Protein AF-A0A2S6GE45-F1 (afdb_monomer)

InterPro domains:
  IPR057895 Mom [PF25680] (2-135)

Nearest PDB structures (foldseek):
  8bv8-assembly1_B  TM=7.310E-01  e=3.663E-05  Escherichia phage Mu
  1s7k-assembly1_A-2  TM=7.481E-01  e=3.745E+00  Salmonella enterica subsp. enterica serovar Typhimurium str. LT2
  2ge3-assembly1_B  TM=6.106E-01  e=3.119E+00  Agrobacterium tumefaciens
  8rfj-assembly1_F  TM=2.070E-01  e=7.329E+00  Ectopseudomonas oleovorans

Secondary structure (DSSP, 8-state):
-----SS-SS-HHHHHHHHHHHHHHH-TT--EEEEEEEGGGT---HHHHTTTPEEEEEPPSEEEEEEETTEEEEHHHHHHHTTTS-TTS-HHHHHHHHT-TT-EEEEEE--EEEEEEESSHHHHHHHGGG--PPPPPP------

Radius of gyration: 19.22 Å; Cα contacts (8 Å, |Δi|>4): 194; chains: 1; bounding box: 48×30×46 Å

Solvent-accessible surface area (backbone atoms only — not comparable to full-atom values): 8594 Å² total; per-residue (Å²): 141,85,92,83,81,88,81,69,100,60,61,67,39,58,55,51,54,52,48,52,53,51,49,43,69,79,32,78,85,59,45,70,48,77,48,74,21,47,46,91,75,68,31,57,36,62,58,42,56,77,59,72,34,43,30,56,50,62,50,68,50,64,40,66,26,30,35,49,88,89,38,81,41,50,52,68,55,44,42,60,75,24,65,87,48,57,93,91,51,51,39,64,58,44,33,29,77,75,76,28,75,79,45,42,82,43,78,40,81,49,43,24,39,34,34,37,42,54,71,40,73,68,50,41,59,70,46,53,86,51,53,44,83,77,68,68,80,72,81,76,73,79,78,128

pLDDT: mean 91.3, std 12.13, range [31.75, 98.25]

Sequence (144 aa):
MRVALTDHAAPVTQMIAATLRQLRAASPGLRLVVSFADTTQGHHGGIYQAGNWIYSGTTDPQTLSYIVHGREIHGRSLRHLAAARDPDETAEAFVRRTIDPQVRAIKTPTLKHRYLYPLDKAMRRQLRARARPYPPRLEVNARA

Foldseek 3Di:
DDDDDDDDPDQSLVVVVVVLVVVCVVCVPDFKDKDKFWVVVLGLPVSLVVNVWFWQFKDDQWAKWKQFPNDIDHVVVLCVVVVVPDPPDDSQRSCCVPPGVPMDIDIHGTIITMTMDTSDPVSVVVCPVSGDDRDDRDPPPPDD

Structure (mmCIF, N/CA/C/O backbone):
data_AF-A0A2S6GE45-F1
#
_entry.id   AF-A0A2S6GE45-F1
#
loop_
_atom_site.group_PDB
_atom_site.id
_atom_site.type_symbol
_atom_site.label_atom_id
_atom_site.label_alt_id
_atom_site.label_comp_id
_atom_site.label_asym_id
_atom_site.label_entity_id
_atom_site.label_seq_id
_atom_site.pdbx_PDB_ins_code
_atom_site.Cartn_x
_atom_site.Cartn_y
_atom_site.Cartn_z
_atom_site.occupancy
_atom_site.B_iso_or_equiv
_atom_site.auth_seq_id
_atom_site.auth_comp_id
_atom_site.auth_asym_id
_atom_site.auth_atom_id
_atom_site.pdbx_PDB_model_num
ATOM 1 N N . MET A 1 1 ? -0.092 -9.173 -0.567 1.00 63.25 1 MET A N 1
ATOM 2 C CA . MET A 1 1 ? -1.505 -9.580 -0.426 1.00 63.25 1 MET A CA 1
ATOM 3 C C . MET A 1 1 ? -2.368 -8.606 -1.220 1.00 63.25 1 MET A C 1
ATOM 5 O O . MET A 1 1 ? -2.132 -7.409 -1.112 1.00 63.25 1 MET A O 1
ATOM 9 N N . ARG A 1 2 ? -3.309 -9.103 -2.031 1.00 83.12 2 ARG A N 1
ATOM 10 C CA . ARG A 1 2 ? -4.302 -8.311 -2.781 1.00 83.12 2 ARG A CA 1
ATOM 11 C C . ARG A 1 2 ? -5.685 -8.635 -2.218 1.00 83.12 2 ARG A C 1
ATOM 13 O O . ARG A 1 2 ? -5.950 -9.799 -1.944 1.00 83.12 2 ARG A O 1
ATOM 20 N N . VAL A 1 3 ? -6.548 -7.631 -2.080 1.00 88.88 3 VAL A N 1
ATOM 21 C CA . VAL A 1 3 ? -7.966 -7.821 -1.740 1.00 88.88 3 VAL A CA 1
ATOM 22 C C . VAL A 1 3 ? -8.792 -7.413 -2.956 1.00 88.88 3 VAL A C 1
ATOM 24 O O . VAL A 1 3 ? -8.885 -6.230 -3.264 1.00 88.88 3 VAL A O 1
ATOM 27 N N . ALA A 1 4 ? -9.311 -8.395 -3.690 1.00 87.94 4 ALA A N 1
ATOM 28 C CA . ALA A 1 4 ? -10.115 -8.197 -4.898 1.00 87.94 4 ALA A CA 1
ATOM 29 C C . ALA A 1 4 ? -11.083 -9.378 -5.062 1.00 87.94 4 ALA A C 1
ATOM 31 O O . ALA A 1 4 ? -10.906 -10.225 -5.933 1.00 87.94 4 ALA A O 1
ATOM 32 N N . LEU A 1 5 ? -12.042 -9.471 -4.141 1.00 90.50 5 LEU A N 1
ATOM 33 C CA . LEU A 1 5 ? -13.075 -10.504 -4.147 1.00 90.50 5 LEU A CA 1
ATOM 34 C C . LEU A 1 5 ? -14.250 -10.005 -4.991 1.00 90.50 5 LEU A C 1
ATOM 36 O O . LEU A 1 5 ? -14.704 -8.884 -4.772 1.00 90.50 5 LEU A O 1
ATOM 40 N N . THR A 1 6 ? -14.697 -10.816 -5.950 1.00 88.62 6 THR A N 1
ATOM 41 C CA . THR A 1 6 ? -15.842 -10.488 -6.823 1.00 88.62 6 THR A CA 1
ATOM 42 C C . THR A 1 6 ? -17.099 -11.206 -6.352 1.00 88.62 6 THR A C 1
ATOM 44 O O . THR A 1 6 ? -18.135 -10.576 -6.188 1.00 88.62 6 THR A O 1
ATOM 47 N N . ASP A 1 7 ? -16.976 -12.504 -6.076 1.00 93.31 7 ASP A N 1
ATOM 48 C CA . ASP A 1 7 ? -18.024 -13.316 -5.469 1.00 93.31 7 ASP A CA 1
ATOM 49 C C . ASP A 1 7 ? -17.647 -13.614 -4.014 1.00 93.31 7 ASP A C 1
ATOM 51 O O . ASP A 1 7 ? -16.530 -14.060 -3.723 1.00 93.31 7 ASP A O 1
ATOM 55 N N . HIS A 1 8 ? -18.535 -13.264 -3.088 1.00 94.12 8 HIS A N 1
ATOM 56 C CA . HIS A 1 8 ? -18.291 -13.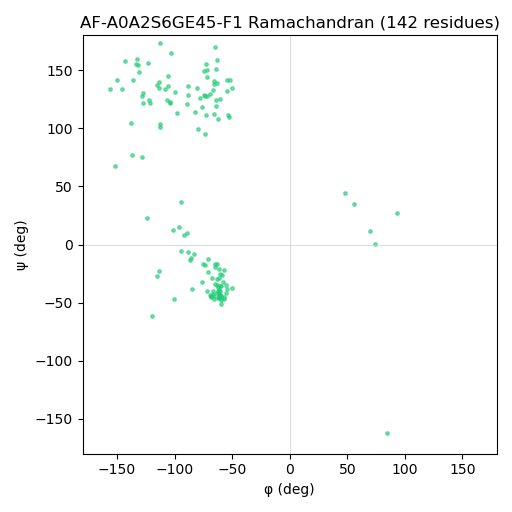385 -1.659 1.00 94.12 8 HIS A CA 1
ATOM 57 C C . HIS A 1 8 ? -19.601 -13.474 -0.864 1.00 94.12 8 HIS A C 1
ATOM 59 O O . HIS A 1 8 ? -20.502 -12.649 -1.005 1.00 94.12 8 HIS A O 1
ATOM 65 N N . ALA A 1 9 ? -19.664 -14.423 0.073 1.00 94.00 9 ALA A N 1
ATOM 66 C CA . ALA A 1 9 ? -20.846 -14.649 0.911 1.00 94.00 9 ALA A CA 1
ATOM 67 C C . ALA A 1 9 ? -21.104 -13.550 1.964 1.00 94.00 9 ALA A C 1
ATOM 69 O O . ALA A 1 9 ? -22.165 -13.513 2.580 1.00 94.00 9 ALA A O 1
ATOM 70 N N . ALA A 1 10 ? -20.135 -12.662 2.203 1.00 95.31 10 ALA A N 1
ATOM 71 C CA . ALA A 1 10 ? -20.253 -11.561 3.156 1.00 95.31 10 ALA A CA 1
ATOM 72 C C . ALA A 1 10 ? -19.530 -10.309 2.631 1.00 95.31 10 ALA A C 1
ATOM 74 O O . ALA A 1 10 ? -18.606 -10.438 1.825 1.00 95.31 10 ALA A O 1
ATOM 75 N N . PRO A 1 11 ? -19.881 -9.097 3.100 1.00 96.38 11 PRO A N 1
ATOM 76 C CA . PRO A 1 11 ? -19.184 -7.879 2.703 1.00 96.38 11 PRO A CA 1
ATOM 77 C C . PRO A 1 11 ? -17.671 -7.967 2.947 1.00 96.38 11 PRO A C 1
ATOM 79 O O . PRO A 1 11 ? -17.223 -8.295 4.049 1.00 96.38 11 PRO A O 1
ATOM 82 N N . VAL A 1 12 ? -16.860 -7.591 1.954 1.00 96.56 12 VAL A N 1
ATOM 83 C CA . VAL A 1 12 ? -15.385 -7.637 2.049 1.00 96.56 12 VAL A CA 1
ATOM 84 C C . VAL A 1 12 ? -14.860 -6.876 3.274 1.00 96.56 12 VAL A C 1
ATOM 86 O O . VAL A 1 12 ? -13.946 -7.337 3.958 1.00 96.56 12 VAL A O 1
ATOM 89 N N . THR A 1 13 ? -15.471 -5.740 3.622 1.00 97.06 13 THR A N 1
ATOM 90 C CA . THR A 1 13 ? -15.116 -4.961 4.820 1.00 97.06 13 THR A CA 1
ATOM 91 C C . THR A 1 13 ? -15.296 -5.757 6.120 1.00 97.06 13 THR A C 1
ATOM 93 O O . THR A 1 13 ? -14.466 -5.635 7.023 1.00 97.06 13 THR A O 1
ATOM 96 N N . GLN A 1 14 ? -16.312 -6.623 6.218 1.00 97.12 14 GLN A N 1
ATOM 97 C CA . GLN A 1 14 ? -16.517 -7.499 7.378 1.00 97.12 14 GLN A CA 1
ATOM 98 C C . GLN A 1 14 ? -15.394 -8.537 7.495 1.00 97.12 14 GLN A C 1
ATOM 100 O O . GLN A 1 14 ? -14.865 -8.756 8.588 1.00 97.12 14 GLN A O 1
ATOM 105 N N . MET A 1 15 ? -14.986 -9.136 6.373 1.00 96.81 15 MET A N 1
ATOM 106 C CA . MET A 1 15 ? -13.874 -10.093 6.326 1.00 96.81 15 MET A CA 1
ATOM 107 C C . MET A 1 15 ? -12.548 -9.432 6.733 1.00 96.81 15 MET A C 1
ATOM 109 O O . MET A 1 15 ? -11.783 -9.983 7.530 1.00 96.81 15 MET A O 1
ATOM 113 N N . ILE A 1 16 ? -12.303 -8.205 6.259 1.00 97.00 16 ILE A N 1
ATOM 114 C CA . ILE A 1 16 ? -11.147 -7.395 6.667 1.00 97.00 16 ILE A CA 1
ATOM 115 C C . ILE A 1 16 ? -11.188 -7.130 8.174 1.00 97.00 16 ILE A C 1
ATOM 117 O O . ILE A 1 16 ? -10.182 -7.320 8.853 1.00 97.00 16 ILE A O 1
ATOM 121 N N . ALA A 1 17 ? -12.339 -6.740 8.726 1.00 97.19 17 ALA A N 1
ATOM 122 C CA . ALA A 1 17 ? -12.475 -6.489 10.158 1.00 97.19 17 ALA A CA 1
ATOM 123 C C . ALA A 1 17 ? -12.179 -7.743 11.000 1.00 97.19 17 ALA A C 1
ATOM 125 O O . ALA A 1 17 ? -11.508 -7.644 12.029 1.00 97.19 17 ALA A O 1
ATOM 126 N N . ALA A 1 18 ? -12.631 -8.922 10.560 1.00 97.06 18 ALA A N 1
ATOM 127 C CA . ALA A 1 18 ? -12.295 -10.193 11.202 1.00 97.06 18 ALA A CA 1
ATOM 128 C C . 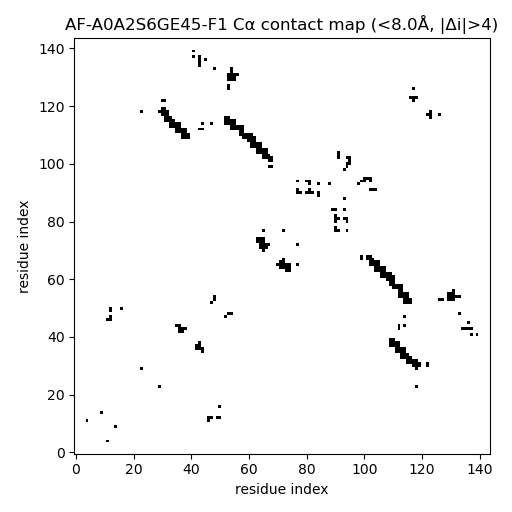ALA A 1 18 ? -10.787 -10.479 11.154 1.00 97.06 18 ALA A C 1
ATOM 130 O O . ALA A 1 18 ? -10.188 -10.785 12.186 1.00 97.06 18 ALA A O 1
ATOM 131 N N . THR A 1 19 ? -10.166 -10.279 9.992 1.00 96.31 19 THR A N 1
ATOM 132 C CA . THR A 1 19 ? -8.718 -10.453 9.797 1.00 96.31 19 THR A CA 1
ATOM 133 C C . THR A 1 19 ? -7.914 -9.520 10.702 1.00 96.31 19 THR A C 1
ATOM 135 O O . THR A 1 19 ? -6.966 -9.949 11.349 1.00 96.31 19 THR A O 1
ATOM 138 N N . LEU A 1 20 ? -8.313 -8.250 10.820 1.00 96.81 20 LEU A N 1
ATOM 139 C CA . LEU A 1 20 ? -7.639 -7.271 11.679 1.00 96.81 20 LEU A CA 1
ATOM 140 C C . LEU A 1 20 ? -7.708 -7.643 13.166 1.00 96.81 20 LEU A C 1
ATOM 142 O O . LEU A 1 20 ? -6.752 -7.388 13.898 1.00 96.81 20 LEU A O 1
ATOM 146 N N . ARG A 1 21 ? -8.813 -8.252 13.624 1.00 96.50 21 ARG A N 1
ATOM 147 C CA . ARG A 1 21 ? -8.924 -8.761 15.002 1.00 96.50 21 ARG A CA 1
ATOM 148 C C . ARG A 1 21 ? -7.953 -9.910 15.250 1.00 96.50 21 ARG A C 1
ATOM 150 O O . ARG A 1 21 ? -7.233 -9.875 16.244 1.00 96.50 21 ARG A O 1
ATOM 157 N N . GLN A 1 22 ? -7.902 -10.877 14.333 1.00 97.19 22 GLN A N 1
ATOM 158 C CA . GLN A 1 22 ? -6.967 -12.001 14.422 1.00 97.19 22 GLN A CA 1
ATOM 159 C C . GLN A 1 22 ? -5.515 -11.518 14.384 1.00 97.19 22 GLN A C 1
ATOM 161 O O . GLN A 1 22 ? -4.718 -11.903 15.232 1.00 97.19 22 GLN A O 1
ATOM 166 N N . LEU A 1 23 ? -5.191 -10.599 13.471 1.00 95.81 23 LEU A N 1
ATOM 167 C CA . LEU A 1 23 ? -3.852 -10.032 13.333 1.00 95.81 23 LEU A CA 1
ATOM 168 C C . LEU A 1 23 ? -3.402 -9.305 14.605 1.00 95.81 23 LEU A C 1
ATOM 170 O O . LEU A 1 23 ? -2.273 -9.479 15.049 1.00 95.81 23 LEU A O 1
ATOM 174 N N . ARG A 1 24 ? -4.288 -8.516 15.223 1.00 95.62 24 ARG A N 1
ATOM 175 C CA . ARG A 1 24 ? -3.987 -7.840 16.490 1.00 95.62 24 ARG A CA 1
ATOM 176 C C . ARG A 1 24 ? -3.707 -8.831 17.621 1.00 95.62 24 ARG A C 1
ATOM 178 O O . ARG A 1 24 ? -2.821 -8.575 18.428 1.00 95.62 24 ARG A O 1
ATOM 185 N N . ALA A 1 25 ? -4.459 -9.929 17.689 1.00 96.31 25 ALA A N 1
ATOM 186 C CA . ALA A 1 25 ? -4.256 -10.965 18.699 1.00 96.31 25 ALA A CA 1
ATOM 187 C C . ALA A 1 25 ? -2.939 -11.726 18.476 1.00 96.31 25 ALA A C 1
ATOM 189 O O . ALA A 1 25 ? -2.176 -11.925 19.414 1.00 96.31 25 ALA A O 1
ATOM 190 N N . ALA A 1 26 ? -2.649 -12.089 17.225 1.00 97.75 26 ALA A N 1
ATOM 191 C CA . ALA A 1 26 ? -1.444 -12.821 16.847 1.00 97.75 26 ALA A CA 1
ATOM 192 C C . ALA A 1 26 ? -0.166 -11.965 16.889 1.00 97.75 26 ALA A C 1
ATOM 194 O O . ALA A 1 26 ? 0.940 -12.496 16.883 1.00 97.75 26 ALA A O 1
ATOM 195 N N . SER A 1 27 ? -0.285 -10.635 16.895 1.00 96.94 27 SER A N 1
ATOM 196 C CA . SER A 1 27 ? 0.858 -9.717 16.892 1.00 96.94 27 SER A CA 1
ATOM 197 C C . SER A 1 27 ? 0.641 -8.551 17.865 1.00 96.94 27 SER A C 1
ATOM 199 O O . SER A 1 27 ? 0.362 -7.435 17.424 1.00 96.94 27 SER A O 1
ATOM 201 N N . PRO A 1 28 ? 0.808 -8.764 19.187 1.00 93.19 28 PRO A N 1
ATOM 202 C CA . PRO A 1 28 ? 0.524 -7.749 20.210 1.00 93.19 28 PRO A CA 1
ATOM 203 C C . PRO A 1 28 ? 1.316 -6.440 20.063 1.00 93.19 28 PRO A C 1
ATOM 205 O O . PRO A 1 28 ? 0.848 -5.382 20.480 1.00 93.19 28 PRO A O 1
ATOM 208 N N . GLY A 1 29 ? 2.502 -6.493 19.448 1.00 96.12 29 GLY A N 1
ATOM 209 C CA . GLY A 1 29 ? 3.328 -5.316 19.160 1.00 96.12 29 GLY A CA 1
ATOM 210 C C . GLY A 1 29 ? 2.941 -4.556 17.885 1.00 96.12 29 GLY A C 1
ATOM 211 O O . GLY A 1 29 ? 3.475 -3.475 17.636 1.00 96.12 29 GLY A O 1
ATOM 212 N N . LEU A 1 30 ? 2.033 -5.086 17.057 1.00 97.56 30 LEU A N 1
ATOM 213 C CA . LEU A 1 30 ? 1.614 -4.436 15.819 1.00 97.56 30 LEU A CA 1
ATOM 214 C C . LEU A 1 30 ? 0.625 -3.306 16.118 1.00 97.56 30 LEU A C 1
ATOM 216 O O . LEU A 1 30 ? -0.423 -3.507 16.729 1.00 97.56 30 LEU A O 1
ATOM 220 N N . ARG A 1 31 ? 0.934 -2.102 15.631 1.00 97.50 31 ARG A N 1
ATOM 221 C CA . ARG A 1 31 ? 0.169 -0.886 15.964 1.00 97.50 31 ARG A CA 1
ATOM 222 C C . ARG A 1 31 ? -0.588 -0.274 14.792 1.00 97.50 31 ARG A C 1
ATOM 224 O O . ARG A 1 31 ? -1.558 0.457 14.999 1.00 97.50 31 ARG A O 1
ATOM 231 N N . LEU A 1 32 ? -0.164 -0.558 13.564 1.00 97.69 32 LEU A N 1
ATOM 232 C CA . LEU A 1 32 ? -0.682 0.074 12.356 1.00 97.69 32 LEU A CA 1
ATOM 233 C C . LEU A 1 32 ? -0.689 -0.911 11.189 1.00 97.69 32 LEU A C 1
ATOM 235 O O . LEU A 1 32 ? 0.319 -1.555 10.915 1.00 97.69 32 LEU A O 1
ATOM 239 N N . VAL A 1 33 ? -1.804 -0.955 10.464 1.00 97.81 33 VAL A N 1
ATOM 240 C CA . VAL A 1 33 ? -1.887 -1.578 9.140 1.00 97.81 33 VAL A CA 1
ATOM 241 C C . VAL A 1 33 ? -2.016 -0.482 8.089 1.00 97.81 33 VAL A C 1
ATOM 243 O O . VAL A 1 33 ? -2.812 0.445 8.239 1.00 97.81 33 VAL A O 1
ATOM 246 N N . VAL A 1 34 ? -1.232 -0.588 7.020 1.00 97.25 34 VAL A N 1
ATOM 247 C CA . VAL A 1 34 ? -1.282 0.325 5.874 1.00 97.25 34 VAL A CA 1
ATOM 248 C C . VAL A 1 34 ? -1.775 -0.450 4.664 1.00 97.25 34 VAL A C 1
ATOM 250 O O . VAL A 1 34 ? -1.312 -1.558 4.400 1.00 97.25 34 VAL A O 1
ATOM 253 N N . SER A 1 35 ? -2.709 0.134 3.923 1.00 96.56 35 SER A N 1
ATOM 254 C CA . SER A 1 35 ? -3.184 -0.426 2.664 1.00 96.56 35 SER A CA 1
ATOM 255 C C . SER A 1 35 ? -3.257 0.634 1.575 1.00 96.56 35 SER A C 1
ATOM 257 O O . SER A 1 35 ? -3.360 1.831 1.855 1.00 96.56 35 SER A O 1
ATOM 259 N N . PHE A 1 36 ? -3.179 0.184 0.326 1.00 94.50 36 PHE A N 1
ATOM 260 C CA . PHE A 1 36 ? -3.149 1.041 -0.851 1.00 94.50 36 PHE A CA 1
ATOM 261 C C . PHE A 1 36 ? -4.222 0.595 -1.844 1.00 94.50 36 PHE A C 1
ATOM 263 O O . PHE A 1 36 ? -4.282 -0.585 -2.189 1.00 94.50 36 PHE A O 1
ATOM 270 N N . ALA A 1 37 ? -5.035 1.535 -2.323 1.00 93.25 37 ALA A N 1
ATOM 271 C CA . ALA A 1 37 ? -5.985 1.317 -3.409 1.00 93.25 37 ALA A CA 1
ATOM 272 C C . ALA A 1 37 ? -5.437 1.944 -4.699 1.00 93.25 37 ALA A C 1
ATOM 274 O O . ALA A 1 37 ? -5.088 3.123 -4.719 1.00 93.25 37 ALA A O 1
ATOM 275 N N . ASP A 1 38 ? -5.299 1.128 -5.742 1.00 89.19 38 ASP A N 1
ATOM 276 C CA . ASP A 1 38 ? -4.678 1.520 -7.009 1.00 89.19 38 ASP A CA 1
ATOM 277 C C . ASP A 1 38 ? -5.662 2.268 -7.917 1.00 89.19 38 ASP A C 1
ATOM 279 O O . ASP A 1 38 ? -6.642 1.679 -8.384 1.00 89.19 38 ASP A O 1
ATOM 283 N N . THR A 1 39 ? -5.410 3.552 -8.188 1.00 87.81 39 THR A N 1
ATOM 284 C CA . THR A 1 39 ? -6.347 4.358 -8.982 1.00 87.81 39 THR A CA 1
ATOM 285 C C . THR A 1 39 ? -6.363 3.957 -10.450 1.00 87.81 39 THR A C 1
ATOM 287 O O . THR A 1 39 ? -7.373 4.172 -11.111 1.00 87.81 39 THR A O 1
ATOM 290 N N . THR A 1 40 ? -5.295 3.334 -10.963 1.00 83.31 40 THR A N 1
ATOM 291 C CA . THR A 1 40 ? -5.241 2.852 -12.357 1.00 83.31 40 THR A CA 1
ATOM 292 C C . THR A 1 40 ? -6.255 1.738 -12.624 1.00 83.31 40 THR A C 1
ATOM 294 O O . THR A 1 40 ? -6.632 1.498 -13.763 1.00 83.31 40 THR A O 1
ATOM 297 N N . GLN A 1 41 ? -6.729 1.087 -11.560 1.00 85.00 41 GLN A N 1
ATOM 298 C CA . GLN A 1 41 ? -7.747 0.039 -11.593 1.00 85.00 41 GLN A CA 1
ATOM 299 C C . GLN A 1 41 ? -9.135 0.565 -11.184 1.00 85.00 41 GLN A C 1
ATOM 301 O O . GLN A 1 41 ? -10.026 -0.214 -10.858 1.00 85.00 41 GLN A O 1
ATOM 306 N N . GLY A 1 42 ? -9.316 1.888 -11.098 1.00 87.25 42 GLY A N 1
ATOM 307 C CA . GLY A 1 42 ? -10.554 2.501 -10.604 1.00 87.25 42 GLY A CA 1
ATOM 308 C C . GLY A 1 42 ? -10.793 2.303 -9.100 1.00 87.25 42 GLY A C 1
ATOM 309 O O . GLY A 1 42 ? -11.881 2.587 -8.590 1.00 87.25 42 GLY A O 1
ATOM 310 N N . HIS A 1 43 ? -9.798 1.823 -8.347 1.00 91.38 43 HIS A N 1
ATOM 311 C CA . HIS A 1 43 ? -9.963 1.585 -6.919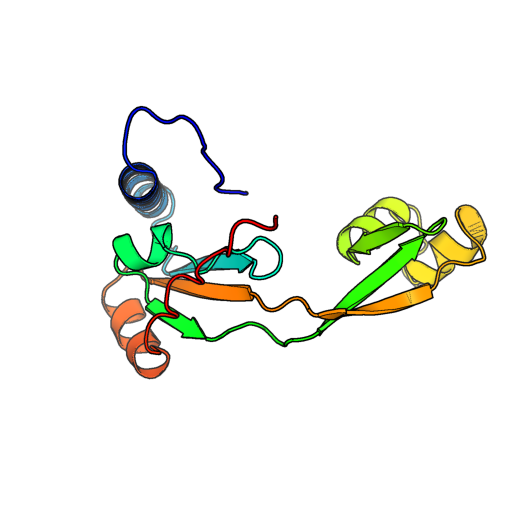 1.00 91.38 43 HIS A CA 1
ATOM 312 C C . HIS A 1 43 ? -9.831 2.891 -6.129 1.00 91.38 43 HIS A C 1
ATOM 314 O O . HIS A 1 43 ? -8.738 3.315 -5.766 1.00 91.38 43 HIS A O 1
ATOM 320 N N . HIS A 1 44 ? -10.967 3.482 -5.767 1.00 93.44 44 HIS A N 1
ATOM 321 C CA . HIS A 1 44 ? -11.012 4.605 -4.823 1.00 93.44 44 HIS A CA 1
ATOM 322 C C . HIS A 1 44 ? -10.796 4.160 -3.362 1.00 93.44 44 HIS A C 1
ATOM 324 O O . HIS A 1 44 ? -10.468 4.978 -2.509 1.00 93.44 44 HIS A O 1
ATOM 330 N N . GLY A 1 45 ? -10.929 2.861 -3.059 1.00 95.00 45 GLY A N 1
ATOM 331 C CA . GLY A 1 45 ? -10.720 2.299 -1.718 1.00 95.00 45 GLY A CA 1
ATOM 332 C C . GLY A 1 45 ? -11.978 2.185 -0.851 1.00 95.00 45 GLY A C 1
ATOM 333 O O . GLY A 1 45 ? -11.862 2.182 0.372 1.00 95.00 45 GLY A O 1
ATOM 334 N N . GLY A 1 46 ? -13.164 2.056 -1.457 1.00 95.44 46 GLY A N 1
ATOM 335 C CA . GLY A 1 46 ? -14.450 1.978 -0.747 1.00 95.44 46 GLY A CA 1
ATOM 336 C C . GLY A 1 46 ? -14.507 0.947 0.388 1.00 95.44 46 GLY A C 1
ATOM 337 O O . GLY A 1 46 ? -15.030 1.248 1.456 1.00 95.44 46 GLY A O 1
ATOM 338 N N . ILE A 1 47 ? -13.872 -0.222 0.231 1.00 96.19 47 ILE A N 1
ATOM 339 C CA . ILE A 1 47 ? -13.799 -1.243 1.296 1.00 96.19 47 ILE A CA 1
ATOM 340 C C . ILE A 1 47 ? -13.081 -0.755 2.568 1.00 96.19 47 ILE A C 1
ATOM 342 O O . ILE A 1 47 ? -13.402 -1.209 3.667 1.00 96.19 47 ILE A O 1
ATOM 346 N N . TYR A 1 48 ? -12.134 0.180 2.435 1.00 97.75 48 TYR A N 1
ATOM 347 C CA . TYR A 1 48 ? -11.418 0.798 3.552 1.00 97.75 48 TYR A CA 1
ATOM 348 C C . TYR A 1 48 ? -12.208 1.970 4.137 1.00 97.75 48 TYR A C 1
ATOM 350 O O . TYR A 1 48 ? -12.260 2.120 5.358 1.00 97.75 48 TYR A O 1
ATOM 358 N N . GLN A 1 49 ? -12.865 2.762 3.282 1.00 97.31 49 GLN A N 1
ATOM 359 C CA . GLN A 1 49 ? -13.750 3.852 3.709 1.00 97.31 49 GLN A CA 1
ATOM 360 C C . GLN A 1 49 ? -14.902 3.317 4.571 1.00 97.31 49 GLN A C 1
ATOM 362 O O . GLN A 1 49 ? -15.096 3.783 5.691 1.00 97.31 49 GLN A O 1
ATOM 367 N N . ALA A 1 50 ? -15.572 2.251 4.120 1.00 96.75 50 ALA A N 1
ATOM 368 C CA . ALA A 1 50 ? -16.626 1.568 4.876 1.00 96.75 50 ALA A CA 1
ATOM 369 C C . ALA A 1 50 ? -16.133 0.995 6.219 1.00 96.75 50 ALA A C 1
ATOM 371 O O . ALA A 1 50 ? -16.904 0.830 7.159 1.00 96.75 50 ALA A O 1
ATOM 372 N N . GLY A 1 51 ? -14.834 0.695 6.325 1.00 96.69 51 GLY A N 1
ATOM 373 C CA . GLY A 1 51 ? -14.198 0.202 7.546 1.00 96.69 51 GLY A CA 1
ATOM 374 C C . GLY A 1 51 ? -13.670 1.296 8.480 1.00 96.69 51 GLY A C 1
ATOM 375 O O . GLY A 1 51 ? -12.918 0.969 9.400 1.00 96.69 51 GLY A O 1
ATOM 37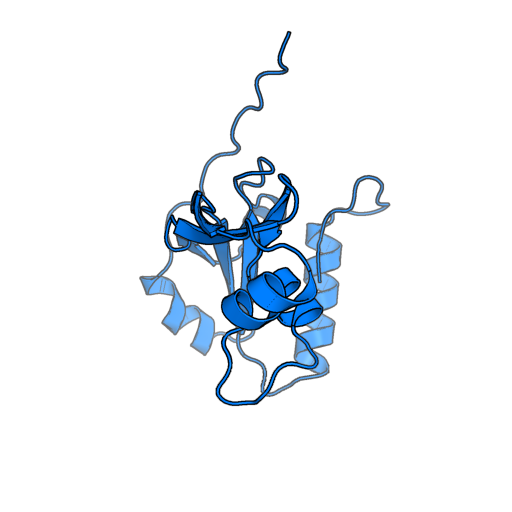6 N N . ASN A 1 52 ? -13.981 2.576 8.241 1.00 96.50 52 ASN A N 1
ATOM 377 C CA . ASN A 1 52 ? -13.476 3.722 9.011 1.00 96.50 52 ASN A CA 1
ATOM 378 C C . ASN A 1 52 ? -11.935 3.798 9.081 1.00 96.50 52 ASN A C 1
ATOM 380 O O . ASN A 1 52 ? -11.351 4.191 10.103 1.00 96.50 52 ASN A O 1
ATOM 384 N N . TRP A 1 53 ? -11.253 3.398 8.004 1.00 98.25 53 TRP A N 1
ATOM 385 C CA . TRP A 1 53 ? -9.803 3.557 7.878 1.00 98.25 53 TRP A CA 1
ATOM 386 C C . TRP A 1 53 ? -9.455 5.031 7.668 1.00 98.25 53 TRP A C 1
ATOM 388 O O . TRP A 1 53 ? -10.156 5.748 6.965 1.00 98.25 53 TRP A O 1
ATOM 398 N N . ILE A 1 54 ? -8.342 5.507 8.217 1.00 98.25 54 ILE A N 1
ATOM 399 C CA . ILE A 1 54 ? -7.911 6.894 8.021 1.00 98.25 54 ILE A CA 1
ATOM 400 C C . ILE A 1 54 ? -7.306 7.026 6.622 1.00 98.25 54 ILE A C 1
ATOM 402 O O . ILE A 1 54 ? -6.292 6.399 6.319 1.00 98.25 54 ILE A O 1
ATOM 406 N N . TYR A 1 55 ? -7.897 7.861 5.774 1.00 98.06 55 TYR A N 1
ATOM 407 C CA . TYR A 1 55 ? -7.301 8.208 4.489 1.00 98.06 55 TYR A CA 1
ATOM 408 C C . TYR A 1 55 ? -6.235 9.289 4.674 1.00 98.06 55 TYR A C 1
ATOM 410 O O . TYR A 1 55 ? -6.455 10.264 5.388 1.00 98.06 55 TYR A O 1
ATOM 418 N N . SER A 1 56 ? -5.074 9.112 4.042 1.00 97.06 56 SER A N 1
ATOM 419 C CA . SER A 1 56 ? -3.898 9.984 4.219 1.00 97.06 56 SER A CA 1
ATOM 420 C C . SER A 1 56 ? -3.376 10.582 2.910 1.00 97.06 56 SER A C 1
ATOM 422 O O . SER A 1 56 ? -2.205 10.959 2.806 1.00 97.06 56 SER A O 1
ATOM 424 N N . GLY A 1 57 ? -4.241 10.661 1.898 1.00 94.44 57 GLY A N 1
ATOM 425 C CA . GLY A 1 57 ? -3.877 11.118 0.562 1.00 94.44 57 GLY A CA 1
ATOM 426 C C . GLY A 1 57 ? -3.303 10.002 -0.304 1.00 94.44 57 GLY A C 1
ATOM 427 O O . GLY A 1 57 ? -3.484 8.812 -0.031 1.00 94.44 57 GLY A O 1
ATOM 428 N N . THR A 1 58 ? -2.617 10.401 -1.364 1.00 92.81 58 THR A N 1
ATOM 429 C CA . THR A 1 58 ? -2.065 9.493 -2.367 1.00 92.81 58 THR A CA 1
ATOM 430 C C . THR A 1 58 ? -0.562 9.291 -2.195 1.00 92.81 58 THR A C 1
ATOM 432 O O . THR A 1 58 ? 0.104 10.023 -1.459 1.00 92.81 58 THR A O 1
ATOM 435 N N . THR A 1 59 ? -0.026 8.265 -2.850 1.00 87.12 59 THR A N 1
ATOM 436 C CA . THR A 1 59 ? 1.416 8.128 -3.095 1.00 87.12 59 THR A CA 1
ATOM 437 C C . THR A 1 59 ? 1.931 9.238 -4.010 1.00 87.12 59 THR A C 1
ATOM 439 O O . THR A 1 59 ? 1.137 9.969 -4.608 1.00 87.12 59 THR A O 1
ATOM 442 N N . ASP A 1 60 ? 3.260 9.336 -4.123 1.00 78.62 60 ASP A N 1
ATOM 443 C CA . ASP A 1 60 ? 3.894 10.090 -5.205 1.00 78.62 60 ASP A CA 1
ATOM 444 C C . ASP A 1 60 ? 3.282 9.657 -6.552 1.00 78.62 60 ASP A C 1
ATOM 446 O O . ASP A 1 60 ? 3.047 8.454 -6.748 1.00 78.62 60 ASP A O 1
ATOM 450 N N . PRO A 1 61 ? 2.940 10.608 -7.439 1.00 69.44 61 PRO A N 1
ATOM 451 C CA . PRO A 1 61 ? 2.281 10.304 -8.698 1.00 69.44 61 PRO A CA 1
ATOM 452 C C . PRO A 1 61 ? 3.122 9.440 -9.639 1.00 69.44 61 PRO A C 1
ATOM 454 O O . PRO A 1 61 ? 2.535 8.869 -10.551 1.00 69.44 61 PRO A O 1
ATOM 457 N N . GLN A 1 62 ? 4.440 9.304 -9.458 1.00 74.31 62 GLN A N 1
ATOM 458 C CA . GLN A 1 62 ? 5.302 8.596 -10.406 1.00 74.31 62 GLN A CA 1
ATOM 459 C C . GLN A 1 62 ? 6.035 7.420 -9.755 1.00 74.31 62 GLN A C 1
ATOM 461 O O . GLN A 1 62 ? 6.825 7.589 -8.830 1.00 74.31 62 GLN A O 1
ATOM 466 N N . THR A 1 63 ? 5.831 6.218 -10.299 1.00 77.56 63 THR A N 1
ATOM 467 C CA . THR A 1 63 ? 6.685 5.061 -9.998 1.00 77.56 63 THR A CA 1
ATOM 468 C C . THR A 1 63 ? 7.601 4.772 -11.177 1.00 77.56 63 THR A C 1
ATOM 470 O O . THR A 1 63 ? 7.228 4.933 -12.340 1.00 77.56 63 THR A O 1
ATOM 473 N N . LEU A 1 64 ? 8.818 4.334 -10.862 1.00 86.62 64 LEU A N 1
ATOM 474 C CA . LEU A 1 64 ? 9.765 3.826 -11.842 1.00 86.62 64 LEU A CA 1
ATOM 475 C C . LEU A 1 64 ? 9.317 2.440 -12.336 1.00 86.62 64 LEU A C 1
ATOM 477 O O . LEU A 1 64 ? 9.351 1.454 -11.587 1.00 86.62 64 LEU A O 1
ATOM 481 N N . SER A 1 65 ? 8.911 2.386 -13.599 1.00 92.19 65 SER A N 1
ATOM 482 C CA . SER A 1 65 ? 8.610 1.167 -14.351 1.00 92.19 65 SER A CA 1
ATOM 483 C C . SER A 1 65 ? 9.642 0.982 -15.464 1.00 92.19 65 SER A C 1
ATOM 485 O O . SER A 1 65 ? 10.497 1.836 -15.694 1.00 92.19 65 SER A O 1
ATOM 487 N N . TYR A 1 66 ? 9.581 -0.153 -16.151 1.00 95.38 66 TYR A N 1
ATOM 488 C CA . TYR A 1 66 ? 10.506 -0.497 -17.223 1.00 95.38 66 TYR A CA 1
ATOM 489 C C . TYR A 1 66 ? 9.748 -1.089 -18.398 1.00 95.38 66 TYR A C 1
ATOM 491 O O . TYR A 1 66 ? 8.829 -1.877 -18.197 1.00 95.38 66 TYR A O 1
ATOM 499 N N . ILE A 1 67 ? 10.152 -0.749 -19.616 1.00 97.00 67 ILE A N 1
ATOM 500 C CA . ILE A 1 67 ? 9.736 -1.490 -20.806 1.00 97.00 67 ILE A CA 1
ATOM 501 C C . ILE A 1 67 ? 10.754 -2.602 -21.038 1.00 97.00 67 ILE A C 1
ATOM 503 O O . ILE A 1 67 ? 11.930 -2.299 -21.202 1.00 97.00 67 ILE A O 1
ATOM 507 N N . VAL A 1 68 ? 10.300 -3.855 -21.046 1.00 96.56 68 VAL A N 1
ATOM 508 C CA . VAL A 1 68 ? 11.089 -5.053 -21.376 1.00 96.56 68 VAL A CA 1
ATOM 509 C C . VAL A 1 68 ? 10.337 -5.824 -22.461 1.00 96.56 68 VAL A C 1
ATOM 511 O O . VAL A 1 68 ? 9.166 -6.161 -22.283 1.00 96.56 68 VAL A O 1
ATOM 514 N N . HIS A 1 69 ? 10.971 -6.052 -23.609 1.00 96.69 69 HIS A N 1
ATOM 515 C CA . HIS A 1 69 ? 10.395 -6.623 -24.831 1.00 96.69 69 HIS A CA 1
ATOM 516 C C . HIS A 1 69 ? 9.063 -5.968 -25.223 1.00 96.69 69 HIS A C 1
ATOM 518 O O . HIS A 1 69 ? 8.068 -6.632 -25.514 1.00 96.69 69 HIS A O 1
ATOM 524 N N . GLY A 1 70 ? 9.018 -4.635 -25.153 1.00 95.44 70 GLY A N 1
ATOM 525 C CA . GLY A 1 70 ? 7.822 -3.849 -25.471 1.00 95.44 70 GLY A CA 1
ATOM 526 C C . GLY A 1 70 ? 6.708 -3.893 -24.416 1.00 95.44 70 GLY A C 1
ATOM 527 O O . GLY A 1 70 ? 5.685 -3.242 -24.608 1.00 95.44 70 GLY A O 1
ATOM 528 N N . ARG A 1 71 ? 6.884 -4.604 -23.294 1.00 95.31 71 ARG A N 1
ATOM 529 C CA . ARG A 1 71 ? 5.899 -4.687 -22.204 1.00 95.31 71 ARG A CA 1
ATOM 530 C C . ARG A 1 71 ? 6.331 -3.865 -21.002 1.00 95.31 71 ARG A C 1
ATOM 532 O O . ARG A 1 71 ? 7.478 -3.946 -20.572 1.00 95.31 71 ARG A O 1
ATOM 539 N N . GLU A 1 72 ? 5.398 -3.121 -20.422 1.00 93.44 72 GLU A N 1
ATOM 540 C CA . GLU A 1 72 ? 5.640 -2.427 -19.162 1.00 93.44 72 GLU A CA 1
ATOM 541 C C . GLU A 1 72 ? 5.644 -3.403 -17.977 1.00 93.44 72 GLU A C 1
ATOM 543 O O . GLU A 1 72 ? 4.701 -4.171 -17.776 1.00 93.44 72 GLU A O 1
ATOM 548 N N . ILE A 1 73 ? 6.694 -3.339 -17.158 1.00 92.75 73 ILE A N 1
ATOM 549 C CA . ILE A 1 73 ? 6.821 -4.077 -15.904 1.00 92.75 73 ILE A CA 1
ATOM 550 C C . ILE A 1 73 ? 7.244 -3.155 -14.756 1.00 92.75 73 ILE A C 1
ATOM 552 O O . ILE A 1 73 ? 8.002 -2.199 -14.922 1.00 92.75 73 ILE A O 1
ATOM 556 N N . HIS A 1 74 ? 6.797 -3.478 -13.543 1.00 90.62 74 HIS A N 1
ATOM 557 C CA . HIS A 1 74 ? 7.199 -2.760 -12.333 1.00 90.62 74 HIS A CA 1
ATOM 558 C C . HIS A 1 74 ? 8.659 -3.074 -11.960 1.00 90.62 74 HIS A C 1
ATOM 560 O O . HIS A 1 74 ? 9.116 -4.207 -12.130 1.00 90.62 74 HIS A O 1
ATOM 566 N N . GLY A 1 75 ? 9.375 -2.136 -11.327 1.00 91.31 75 GLY A N 1
ATOM 567 C CA . GLY A 1 75 ? 10.773 -2.345 -10.908 1.00 91.31 75 GLY A CA 1
ATOM 568 C C . GLY A 1 75 ? 11.002 -3.548 -9.976 1.00 91.31 75 GLY A C 1
ATOM 569 O O . GLY A 1 75 ? 12.097 -4.100 -9.915 1.00 91.31 75 GLY A O 1
ATOM 570 N N . ARG A 1 76 ? 9.965 -4.019 -9.269 1.00 90.56 76 ARG A N 1
ATOM 571 C CA . ARG A 1 76 ? 10.026 -5.291 -8.517 1.00 90.56 76 ARG A CA 1
ATOM 572 C C . ARG A 1 76 ? 10.177 -6.503 -9.439 1.00 90.56 76 ARG A C 1
ATOM 574 O O . ARG A 1 76 ? 10.984 -7.373 -9.139 1.00 90.56 76 ARG A O 1
ATOM 581 N N . SER A 1 77 ? 9.418 -6.547 -10.531 1.00 94.31 77 SER A N 1
ATOM 582 C CA . SER A 1 77 ? 9.509 -7.617 -11.524 1.00 94.31 77 SER A CA 1
ATOM 583 C C . SER A 1 77 ? 10.859 -7.575 -12.232 1.00 94.31 77 SER A C 1
ATOM 585 O O . SER A 1 77 ? 11.487 -8.616 -12.379 1.00 94.31 77 SER A O 1
ATOM 587 N N . LEU A 1 78 ? 11.369 -6.379 -12.555 1.00 96.06 78 LEU A N 1
ATOM 588 C CA . LEU A 1 78 ? 12.719 -6.224 -13.105 1.00 96.06 78 LEU A CA 1
ATOM 589 C C . LEU A 1 78 ? 13.787 -6.826 -12.174 1.00 96.06 78 LEU A C 1
ATOM 591 O O . LEU A 1 78 ? 14.631 -7.595 -12.615 1.00 96.06 78 LEU A O 1
ATOM 595 N N . ARG A 1 79 ? 13.725 -6.542 -10.865 1.00 95.31 79 ARG A N 1
ATOM 596 C CA . ARG A 1 79 ? 14.657 -7.130 -9.882 1.00 95.31 79 ARG A CA 1
ATOM 597 C C . ARG A 1 79 ? 14.541 -8.647 -9.769 1.00 95.31 79 ARG A C 1
ATOM 599 O O . ARG A 1 79 ? 15.533 -9.280 -9.436 1.00 95.31 79 ARG A O 1
ATOM 606 N N . HIS A 1 80 ? 13.356 -9.205 -10.009 1.00 95.56 80 HIS A N 1
ATOM 607 C CA . HIS A 1 80 ? 13.155 -10.651 -10.042 1.00 95.56 80 HIS A CA 1
ATOM 608 C C . HIS A 1 80 ? 13.774 -11.276 -11.297 1.00 95.56 80 HIS A C 1
ATOM 610 O O . HIS A 1 80 ? 14.384 -12.333 -11.208 1.00 95.56 80 HIS A O 1
ATOM 616 N N . LEU A 1 81 ? 13.661 -10.615 -12.455 1.00 95.62 81 LEU A N 1
ATOM 617 C CA . LEU A 1 81 ? 14.377 -11.022 -13.670 1.00 95.62 81 LEU A CA 1
ATOM 618 C C . LEU A 1 81 ? 15.897 -10.949 -13.472 1.00 95.62 81 LEU A C 1
ATOM 620 O O . LEU A 1 81 ? 16.625 -11.818 -13.932 1.00 95.62 81 LEU A O 1
ATOM 624 N N . ALA A 1 82 ? 16.361 -9.946 -12.729 1.00 96.38 82 ALA A N 1
ATOM 625 C CA . ALA A 1 82 ? 17.763 -9.743 -12.398 1.00 96.38 82 ALA A CA 1
ATOM 626 C C . ALA A 1 82 ? 18.162 -10.343 -11.040 1.00 96.38 82 ALA A C 1
ATOM 628 O O . ALA A 1 82 ? 18.932 -9.725 -10.301 1.00 96.38 82 ALA A O 1
ATOM 629 N N . ALA A 1 83 ? 17.598 -11.494 -10.662 1.00 95.38 83 ALA A N 1
ATOM 630 C CA . ALA A 1 83 ? 17.897 -12.127 -9.375 1.00 95.38 83 ALA A CA 1
ATOM 631 C C . ALA A 1 83 ? 19.346 -12.641 -9.285 1.00 95.38 83 ALA A C 1
ATOM 633 O O . ALA A 1 83 ? 19.906 -12.657 -8.195 1.00 95.38 83 ALA A O 1
ATOM 634 N N . ALA A 1 84 ? 19.943 -13.013 -10.423 1.00 94.56 84 ALA A N 1
ATOM 635 C CA . ALA A 1 84 ? 21.300 -13.555 -10.533 1.00 94.56 84 ALA A CA 1
ATOM 636 C C . ALA A 1 84 ? 22.370 -12.500 -10.882 1.00 94.56 84 ALA A C 1
ATOM 638 O O . ALA A 1 84 ? 23.455 -12.856 -11.330 1.00 94.56 84 ALA A O 1
ATOM 639 N N . ARG A 1 85 ? 22.051 -11.208 -10.743 1.00 96.25 85 ARG A N 1
ATOM 640 C CA . ARG A 1 85 ? 23.003 -10.125 -11.020 1.00 96.25 85 ARG A CA 1
ATOM 641 C C . ARG A 1 85 ? 24.072 -10.026 -9.936 1.00 96.25 85 ARG A C 1
ATOM 643 O O . ARG A 1 85 ? 23.802 -10.357 -8.779 1.00 96.25 85 ARG A O 1
ATOM 650 N N . ASP A 1 86 ? 25.224 -9.474 -10.296 1.00 95.50 86 ASP A N 1
ATOM 651 C CA . ASP A 1 86 ? 26.262 -9.142 -9.323 1.00 95.50 86 ASP A CA 1
ATOM 652 C C . ASP A 1 86 ? 25.776 -8.052 -8.345 1.00 95.50 86 ASP A C 1
ATOM 654 O O . ASP A 1 86 ? 24.939 -7.221 -8.718 1.00 95.50 86 ASP A O 1
ATOM 658 N N . PRO A 1 87 ? 26.276 -8.008 -7.094 1.00 92.19 87 PRO A N 1
ATOM 659 C CA . PRO A 1 87 ? 25.826 -7.039 -6.089 1.00 92.19 87 PRO A CA 1
ATOM 660 C C . PRO A 1 87 ? 25.942 -5.574 -6.529 1.00 92.19 87 PRO A C 1
ATOM 662 O O . PRO A 1 87 ? 25.070 -4.766 -6.200 1.00 92.19 87 PRO A O 1
ATOM 665 N N . ASP A 1 88 ? 26.981 -5.261 -7.303 1.00 95.12 88 ASP A N 1
ATOM 666 C CA . ASP A 1 88 ? 27.273 -3.913 -7.798 1.00 95.12 88 ASP A CA 1
ATOM 667 C C . ASP A 1 88 ? 26.573 -3.601 -9.134 1.00 95.12 88 ASP A C 1
ATOM 669 O O . ASP A 1 88 ? 26.585 -2.463 -9.608 1.00 95.12 88 ASP A O 1
ATOM 673 N N . GLU A 1 89 ? 25.914 -4.590 -9.747 1.00 95.81 89 GLU A N 1
ATOM 674 C CA . GLU A 1 89 ? 25.180 -4.420 -10.997 1.00 95.81 89 GLU A CA 1
ATOM 675 C C . GLU A 1 89 ? 23.729 -3.990 -10.729 1.00 95.81 89 GLU A C 1
ATOM 677 O O . GLU A 1 89 ? 23.003 -4.521 -9.877 1.00 95.81 89 GLU A O 1
ATOM 682 N N . THR A 1 90 ? 23.250 -3.017 -11.505 1.00 96.38 90 THR A N 1
ATOM 683 C CA . THR A 1 90 ? 21.835 -2.639 -11.447 1.00 96.38 90 THR A CA 1
ATO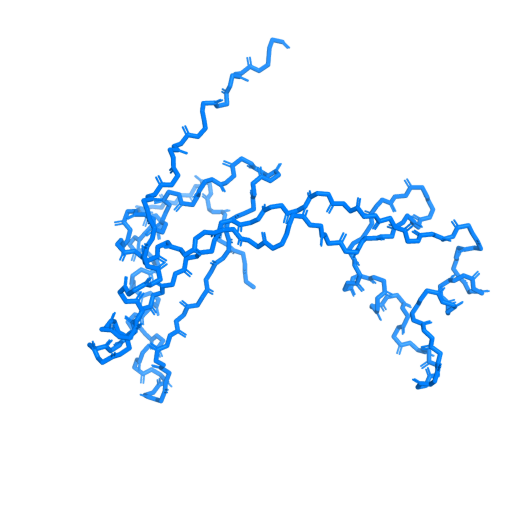M 684 C C . THR A 1 90 ? 20.967 -3.694 -12.131 1.00 96.38 90 THR A C 1
ATOM 686 O O . THR A 1 90 ? 21.359 -4.319 -13.114 1.00 96.38 90 THR A O 1
ATOM 689 N N . ALA A 1 91 ? 19.728 -3.861 -11.659 1.00 96.38 91 ALA A N 1
ATOM 690 C CA . ALA A 1 91 ? 18.785 -4.779 -12.301 1.00 96.38 91 ALA A CA 1
ATOM 691 C C . ALA A 1 91 ? 18.533 -4.433 -13.780 1.00 96.38 91 ALA A C 1
ATOM 693 O O . ALA A 1 91 ? 18.321 -5.328 -14.590 1.00 96.38 91 ALA A O 1
ATOM 694 N N . GLU A 1 92 ? 18.576 -3.145 -14.134 1.00 96.69 92 GLU A N 1
ATOM 695 C CA . GLU A 1 92 ? 18.434 -2.698 -15.519 1.00 96.69 92 GLU A CA 1
ATOM 696 C C . GLU A 1 92 ? 19.639 -3.100 -16.372 1.00 96.69 92 GLU A C 1
ATOM 698 O O . GLU A 1 92 ? 19.437 -3.617 -17.465 1.00 96.69 92 GLU A O 1
ATOM 703 N N . ALA A 1 93 ? 20.868 -2.918 -15.876 1.00 97.19 93 ALA A N 1
ATOM 704 C CA . ALA A 1 93 ? 22.082 -3.308 -16.595 1.00 97.19 93 ALA A CA 1
ATOM 705 C C . ALA A 1 93 ? 22.129 -4.822 -16.856 1.00 97.19 93 ALA A C 1
ATOM 707 O O . ALA A 1 93 ? 22.346 -5.236 -17.997 1.00 97.19 93 ALA A O 1
ATOM 708 N N . PHE A 1 94 ? 21.799 -5.633 -15.845 1.00 97.88 94 PHE A N 1
ATOM 709 C CA . PHE A 1 94 ? 21.724 -7.084 -16.000 1.00 97.88 94 PHE A CA 1
ATOM 710 C C . PHE A 1 94 ? 20.698 -7.482 -17.066 1.00 97.88 94 PHE A C 1
ATOM 712 O O . PHE A 1 94 ? 21.014 -8.234 -17.989 1.00 97.88 94 PHE A O 1
ATOM 719 N N . VAL A 1 95 ? 19.470 -6.953 -16.973 1.00 97.50 95 VAL A N 1
ATOM 720 C CA . VAL A 1 95 ? 18.400 -7.236 -17.947 1.00 97.50 95 VAL A CA 1
ATOM 721 C C . VAL A 1 95 ? 18.807 -6.762 -19.339 1.00 97.50 95 VAL A C 1
ATOM 723 O O . VAL A 1 95 ? 18.583 -7.492 -20.298 1.00 97.50 95 VAL A O 1
ATOM 726 N N . ARG A 1 96 ? 19.469 -5.605 -19.453 1.00 97.81 96 ARG A N 1
ATOM 727 C CA . ARG A 1 96 ? 19.980 -5.070 -20.721 1.00 97.81 96 ARG A CA 1
ATOM 728 C C . ARG A 1 96 ? 20.971 -6.017 -21.385 1.00 97.81 96 ARG A C 1
ATOM 730 O O . ARG A 1 96 ? 20.899 -6.242 -22.586 1.00 97.81 96 ARG A O 1
ATOM 737 N N . ARG A 1 97 ? 21.898 -6.572 -20.607 1.00 97.25 97 ARG A N 1
ATOM 738 C CA . ARG A 1 97 ? 22.948 -7.462 -21.112 1.00 97.25 97 ARG A CA 1
ATOM 739 C C . ARG A 1 97 ? 22.445 -8.869 -21.437 1.00 97.25 97 ARG A C 1
ATOM 741 O O . ARG A 1 97 ? 23.005 -9.506 -22.321 1.00 97.25 97 ARG A O 1
ATOM 748 N N . THR A 1 98 ? 21.451 -9.373 -20.703 1.00 97.25 98 THR A N 1
ATOM 749 C CA . THR A 1 98 ? 21.112 -10.811 -20.704 1.00 97.25 98 THR A CA 1
ATOM 750 C C . THR A 1 98 ? 19.733 -11.153 -21.258 1.00 97.25 98 THR A C 1
ATOM 752 O O . THR A 1 98 ? 19.545 -12.267 -21.737 1.00 97.25 98 THR A O 1
ATOM 755 N N . ILE A 1 99 ? 18.769 -10.234 -21.186 1.00 96.56 99 ILE A N 1
ATOM 756 C CA . ILE A 1 99 ? 17.363 -10.503 -21.516 1.00 96.56 99 ILE A CA 1
ATOM 757 C C . ILE A 1 99 ? 16.908 -9.606 -22.666 1.00 96.56 99 ILE A C 1
ATOM 759 O O . ILE A 1 99 ? 16.549 -10.107 -23.725 1.00 96.56 99 ILE A O 1
ATOM 763 N N . ASP A 1 100 ? 16.943 -8.286 -22.477 1.00 97.75 100 ASP A N 1
ATOM 764 C CA . ASP A 1 100 ? 16.454 -7.315 -23.454 1.00 97.75 100 ASP A CA 1
ATOM 765 C C . ASP A 1 100 ? 17.397 -6.109 -23.588 1.00 97.75 100 ASP A C 1
ATOM 767 O O . ASP A 1 100 ? 17.340 -5.201 -22.749 1.00 97.75 100 ASP A O 1
ATOM 771 N N . PRO A 1 101 ? 18.199 -6.011 -24.665 1.00 97.31 101 PRO A N 1
ATOM 772 C CA . PRO A 1 101 ? 19.089 -4.869 -24.882 1.00 97.31 101 PRO A CA 1
ATOM 773 C C . PRO A 1 101 ? 18.347 -3.533 -25.025 1.00 97.31 101 PRO A C 1
ATOM 775 O O . PRO A 1 101 ? 18.933 -2.476 -24.767 1.00 97.31 101 PRO A O 1
ATOM 778 N N . GLN A 1 102 ? 17.057 -3.557 -25.376 1.00 97.06 102 GLN A N 1
ATOM 779 C CA . GLN A 1 102 ? 16.214 -2.370 -25.531 1.00 97.06 102 GLN A CA 1
ATOM 780 C C . GLN A 1 102 ? 15.464 -1.973 -24.255 1.00 97.06 102 GLN A C 1
ATOM 782 O O . GLN A 1 102 ? 14.631 -1.056 -24.302 1.00 97.06 102 GLN A O 1
ATOM 787 N N . VAL A 1 103 ? 15.766 -2.610 -23.114 1.00 97.44 103 VAL A N 1
ATOM 788 C CA . VAL A 1 103 ? 15.161 -2.240 -21.833 1.00 97.44 103 VAL A CA 1
ATOM 789 C C . VAL A 1 103 ? 15.316 -0.744 -21.588 1.00 97.44 103 VAL A C 1
ATOM 791 O O . VAL A 1 103 ? 16.338 -0.136 -21.912 1.00 97.44 103 VAL A O 1
ATOM 794 N N . ARG A 1 104 ? 14.298 -0.107 -21.025 1.00 95.88 104 ARG A N 1
ATOM 795 C CA . ARG A 1 104 ? 14.393 1.301 -20.635 1.00 95.88 104 ARG A CA 1
ATOM 796 C C . ARG A 1 104 ? 13.513 1.597 -19.446 1.00 95.88 104 ARG A C 1
ATOM 798 O O . ARG A 1 104 ? 12.388 1.102 -19.363 1.00 95.88 104 ARG A O 1
ATOM 805 N N . ALA A 1 105 ? 14.025 2.433 -18.558 1.00 94.75 105 ALA A N 1
ATOM 806 C CA . ALA A 1 105 ? 13.237 3.032 -17.503 1.00 94.75 105 ALA A CA 1
ATOM 807 C C . ALA A 1 105 ? 12.185 3.982 -18.089 1.00 94.75 105 ALA A C 1
ATOM 809 O O . ALA A 1 105 ? 12.461 4.772 -18.993 1.00 94.75 105 ALA A O 1
ATOM 810 N N . ILE A 1 106 ? 10.980 3.926 -17.537 1.00 92.25 106 ILE A N 1
ATOM 811 C CA . ILE A 1 106 ? 9.910 4.885 -17.785 1.00 92.25 106 ILE A CA 1
ATOM 812 C C . ILE A 1 106 ? 9.309 5.328 -16.452 1.00 92.25 106 ILE A C 1
ATOM 814 O O . ILE A 1 106 ? 9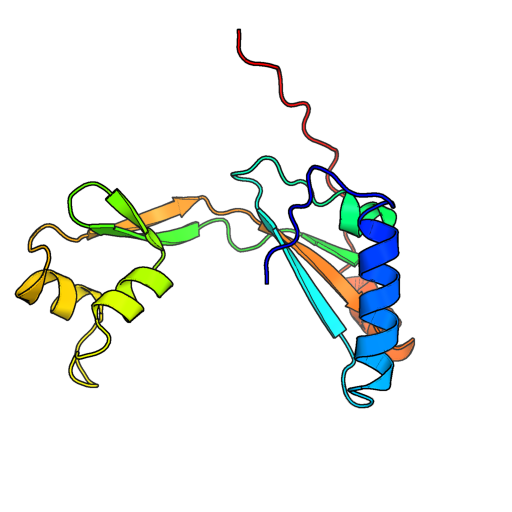.368 4.617 -15.445 1.00 92.25 106 ILE A O 1
ATOM 818 N N . LYS A 1 107 ? 8.721 6.523 -16.437 1.00 88.06 107 LYS A N 1
ATOM 819 C CA . LYS A 1 107 ? 7.935 6.996 -15.299 1.00 88.06 107 LYS A CA 1
ATOM 820 C C . LYS A 1 107 ? 6.466 6.748 -15.584 1.00 88.06 107 LYS A C 1
ATOM 822 O O . LYS A 1 107 ? 5.898 7.387 -16.468 1.00 88.06 107 LYS A O 1
ATOM 827 N N . THR A 1 108 ? 5.861 5.855 -14.817 1.00 80.81 108 THR A N 1
ATOM 828 C CA . THR A 1 108 ? 4.441 5.543 -14.954 1.00 80.81 108 THR A CA 1
ATOM 829 C C . THR A 1 108 ? 3.652 6.279 -13.885 1.00 80.81 108 THR A C 1
ATOM 831 O O . THR A 1 108 ? 4.010 6.202 -12.702 1.00 80.81 108 THR A O 1
ATOM 834 N N . PRO A 1 109 ? 2.564 6.973 -14.262 1.00 76.81 109 PRO A N 1
ATOM 835 C CA . PRO A 1 109 ? 1.633 7.521 -13.298 1.00 76.81 109 PRO A CA 1
ATOM 836 C C . PRO A 1 109 ? 0.992 6.395 -12.479 1.00 76.81 109 PRO A C 1
ATOM 838 O O . PRO A 1 109 ? 0.164 5.639 -12.982 1.00 76.81 109 PRO A O 1
ATOM 841 N N . THR A 1 110 ? 1.362 6.261 -11.210 1.00 74.50 110 THR A N 1
ATOM 842 C CA . THR A 1 110 ? 0.773 5.259 -10.310 1.00 74.50 110 THR A CA 1
ATOM 843 C C . THR A 1 110 ? 0.314 5.947 -9.039 1.00 74.50 110 THR A C 1
ATOM 845 O O . THR A 1 110 ? 0.943 5.872 -7.979 1.00 74.50 110 THR A O 1
ATOM 848 N N . LEU A 1 111 ? -0.796 6.658 -9.150 1.00 85.88 111 LEU A N 1
ATOM 849 C CA . LEU A 1 111 ? -1.428 7.244 -7.988 1.00 85.88 111 LEU A CA 1
ATOM 850 C C . LEU A 1 111 ? -2.110 6.117 -7.194 1.00 85.88 111 LEU A C 1
ATOM 852 O O . LEU A 1 111 ? -2.851 5.301 -7.738 1.00 85.88 111 LEU A O 1
ATOM 856 N N . LYS A 1 112 ? -1.833 6.019 -5.894 1.00 91.38 112 LYS A N 1
ATOM 857 C CA . LYS A 1 112 ? -2.512 5.060 -5.013 1.00 91.38 112 LYS A CA 1
ATOM 858 C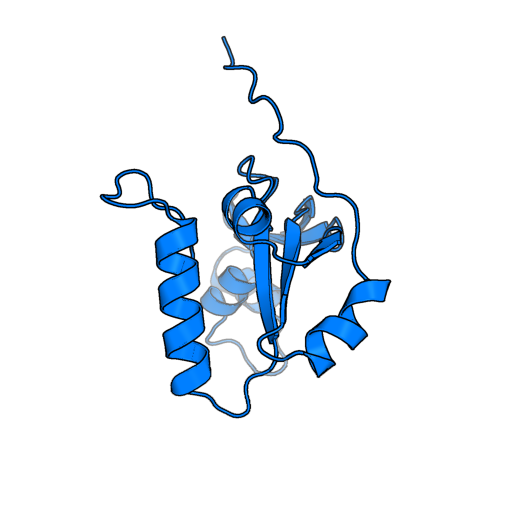 C . LYS A 1 112 ? -3.056 5.771 -3.799 1.00 91.38 112 LYS A C 1
ATOM 860 O O . LYS A 1 112 ? -2.305 6.451 -3.104 1.00 91.38 112 LYS A O 1
ATOM 865 N N . HIS A 1 113 ? -4.334 5.585 -3.503 1.00 94.81 113 HIS A N 1
ATOM 866 C CA . HIS A 1 113 ? -4.926 6.072 -2.262 1.00 94.81 113 HIS A CA 1
ATOM 867 C C . HIS A 1 113 ? -4.377 5.278 -1.078 1.00 94.81 113 HIS A C 1
ATOM 869 O O . HIS A 1 113 ? -4.406 4.048 -1.091 1.00 94.81 113 HIS A O 1
ATOM 875 N N . ARG A 1 114 ? -3.894 5.969 -0.042 1.00 96.81 114 ARG A N 1
ATOM 876 C CA . ARG A 1 114 ? -3.295 5.354 1.148 1.00 96.81 114 ARG A CA 1
ATOM 877 C C . ARG A 1 114 ? -4.249 5.402 2.338 1.00 96.81 114 ARG A C 1
ATOM 879 O O . ARG A 1 114 ? -4.616 6.482 2.812 1.00 96.81 114 ARG A O 1
ATOM 886 N N . TYR A 1 115 ? -4.557 4.225 2.868 1.00 97.88 115 TYR A N 1
ATOM 887 C CA . TYR A 1 115 ? -5.450 4.006 4.000 1.00 97.88 115 TYR A CA 1
ATOM 888 C C . TYR A 1 115 ? -4.694 3.424 5.195 1.00 97.88 115 TYR A C 1
ATOM 890 O O . TYR A 1 115 ? -3.867 2.524 5.050 1.00 97.88 115 TYR A O 1
ATOM 898 N N . LEU A 1 116 ? -4.991 3.938 6.385 1.00 98.25 116 LEU A N 1
ATOM 899 C CA . LEU A 1 116 ? -4.304 3.633 7.635 1.00 98.25 116 LEU A CA 1
ATOM 900 C C . LEU A 1 116 ? -5.303 3.081 8.660 1.00 98.25 116 LEU A C 1
ATOM 902 O O . LEU A 1 116 ? -6.284 3.749 8.994 1.00 98.25 116 LEU A O 1
ATOM 906 N N . TYR A 1 117 ? -5.038 1.894 9.201 1.00 98.06 117 TYR A N 1
ATOM 907 C CA . TYR A 1 117 ? -5.836 1.301 10.273 1.00 98.06 117 TYR A CA 1
ATOM 908 C C . TYR A 1 117 ? -5.031 1.221 11.576 1.00 98.06 117 TYR A C 1
ATOM 910 O O . TYR A 1 117 ? -4.197 0.322 11.731 1.00 98.06 117 TYR A O 1
ATOM 918 N N . PRO A 1 118 ? -5.246 2.150 12.524 1.00 97.69 118 PRO A N 1
ATOM 919 C CA . PRO A 1 118 ? -4.614 2.073 13.833 1.00 97.69 118 PRO A CA 1
ATOM 920 C C . PRO A 1 118 ? -5.232 0.934 14.656 1.00 97.69 118 PRO A C 1
ATOM 922 O O . PRO A 1 118 ? -6.451 0.884 14.840 1.00 97.69 118 PRO A O 1
ATOM 925 N N . LEU A 1 119 ? -4.387 0.050 15.188 1.00 97.00 119 LEU A N 1
ATOM 926 C CA . LEU A 1 119 ? -4.797 -1.091 16.018 1.00 97.00 119 LEU A CA 1
ATOM 927 C C . LEU A 1 119 ? -4.936 -0.732 17.503 1.00 97.00 119 LEU A C 1
ATOM 929 O O . LEU A 1 119 ? -5.564 -1.474 18.259 1.00 97.00 119 LEU A O 1
ATOM 933 N N . ASP A 1 120 ? -4.421 0.430 17.908 1.00 95.06 120 ASP A N 1
ATOM 934 C CA . ASP A 1 120 ? -4.550 0.969 19.259 1.00 95.06 120 ASP A CA 1
ATOM 935 C C . ASP A 1 120 ? -4.967 2.453 19.270 1.00 95.06 120 ASP A C 1
ATOM 937 O O . ASP A 1 120 ? -4.842 3.190 18.284 1.00 95.06 120 ASP A O 1
ATOM 941 N N . LYS A 1 121 ? -5.503 2.904 20.413 1.00 95.69 121 LYS A N 1
ATOM 942 C CA . LYS A 1 121 ? -6.012 4.276 20.580 1.00 95.69 121 LYS A CA 1
ATOM 943 C C . LYS A 1 121 ? -4.902 5.326 20.477 1.00 95.69 121 LYS A C 1
ATOM 945 O O . LYS A 1 121 ? -5.163 6.419 19.978 1.00 95.69 121 LYS A O 1
ATOM 950 N N . ALA A 1 122 ? -3.687 5.026 20.936 1.00 96.94 122 ALA A N 1
ATOM 951 C CA . ALA A 1 122 ? -2.579 5.977 20.898 1.00 96.94 122 ALA A CA 1
ATOM 952 C C . ALA A 1 122 ? -2.113 6.232 19.459 1.00 96.94 122 ALA A C 1
ATOM 954 O O . ALA A 1 122 ? -1.980 7.390 19.063 1.00 96.94 122 ALA A O 1
ATOM 955 N N . MET A 1 123 ? -1.990 5.178 18.652 1.00 97.25 123 MET A N 1
ATOM 956 C CA . MET A 1 123 ? -1.696 5.263 17.224 1.00 97.25 123 MET A CA 1
ATOM 957 C C . MET A 1 123 ? -2.802 6.022 16.487 1.00 97.25 123 MET A C 1
ATOM 959 O O . MET A 1 123 ? -2.523 6.898 15.671 1.00 97.25 123 MET A O 1
ATOM 963 N N . ARG A 1 124 ? -4.076 5.775 16.831 1.00 96.69 124 ARG A N 1
ATOM 964 C CA . ARG A 1 124 ? -5.194 6.537 16.256 1.00 96.69 124 ARG A CA 1
ATOM 965 C C . ARG A 1 124 ? -5.048 8.036 16.504 1.00 96.69 124 ARG A C 1
ATOM 967 O O . ARG A 1 124 ? -5.238 8.799 15.565 1.00 96.69 124 ARG A O 1
ATOM 974 N N . ARG A 1 125 ? -4.701 8.465 17.725 1.00 97.12 125 ARG A N 1
ATOM 975 C CA . ARG A 1 125 ? -4.484 9.893 18.025 1.00 97.12 125 ARG A CA 1
ATOM 976 C C . ARG A 1 125 ? -3.341 10.482 17.199 1.00 97.12 125 ARG A C 1
ATOM 978 O O . ARG A 1 125 ? -3.527 11.547 16.626 1.00 97.12 125 ARG A O 1
ATOM 985 N N . GLN A 1 126 ? -2.210 9.781 17.098 1.00 96.56 126 GLN A N 1
ATOM 986 C CA . GLN A 1 126 ? -1.046 10.235 16.322 1.00 96.56 126 GLN A CA 1
ATOM 987 C C . GLN A 1 126 ? -1.378 10.446 14.838 1.00 96.56 126 GLN A C 1
ATOM 989 O O . GLN A 1 126 ? -0.873 11.373 14.210 1.00 96.56 126 GLN A O 1
ATOM 994 N N . LEU A 1 127 ? -2.251 9.609 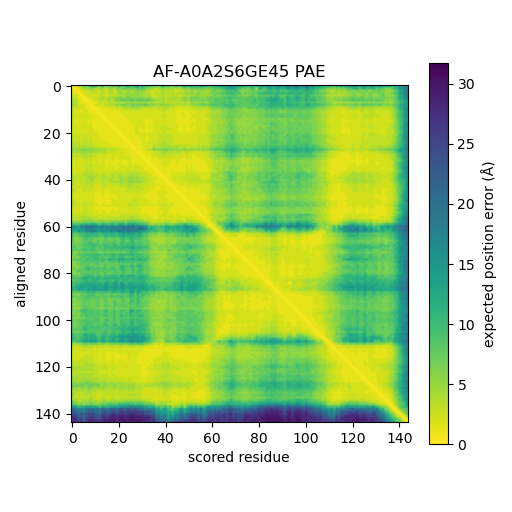14.273 1.00 96.56 127 LEU A N 1
ATOM 995 C CA . LEU A 1 127 ? -2.602 9.662 12.855 1.00 96.56 127 LEU A CA 1
ATOM 996 C C . LEU A 1 127 ? -3.727 10.648 12.515 1.00 96.56 127 LEU A C 1
ATOM 998 O O . LEU A 1 127 ? -3.915 10.930 11.334 1.00 96.56 127 LEU A O 1
ATOM 1002 N N . ARG A 1 128 ? -4.451 11.204 13.500 1.00 93.19 128 ARG A N 1
ATOM 1003 C CA . ARG A 1 128 ? -5.568 12.140 13.245 1.00 93.19 128 ARG A CA 1
ATOM 1004 C C . ARG A 1 128 ? -5.150 13.340 12.399 1.00 93.19 128 ARG A C 1
ATOM 1006 O O . ARG A 1 128 ? -5.865 13.684 11.469 1.00 93.19 128 ARG A O 1
ATOM 1013 N N . ALA A 1 129 ? -3.975 13.913 12.659 1.00 94.38 129 ALA A N 1
ATOM 1014 C CA . ALA A 1 129 ? -3.455 15.054 11.900 1.00 94.38 129 ALA A CA 1
ATOM 1015 C C . ALA A 1 129 ? -3.162 14.733 10.419 1.00 94.38 129 ALA A C 1
ATOM 1017 O O . ALA A 1 129 ? -3.012 15.636 9.605 1.00 94.38 129 ALA A O 1
ATOM 1018 N N . ARG A 1 130 ? -3.070 13.447 10.057 1.00 93.50 130 ARG A N 1
ATOM 1019 C CA . ARG A 1 130 ? -2.841 12.989 8.678 1.00 93.50 130 ARG A CA 1
ATOM 1020 C C . ARG A 1 130 ? -4.140 12.662 7.943 1.00 93.50 130 ARG A C 1
ATOM 1022 O O . ARG A 1 130 ? -4.073 12.318 6.764 1.00 93.50 130 ARG A O 1
ATOM 1029 N N . ALA A 1 131 ? -5.284 12.716 8.627 1.00 96.75 131 ALA A N 1
ATOM 1030 C CA . ALA A 1 131 ? -6.575 12.399 8.041 1.00 96.75 131 ALA A CA 1
ATOM 1031 C C . ALA A 1 131 ? -6.945 13.431 6.973 1.00 96.75 131 ALA A C 1
ATOM 1033 O O . ALA A 1 131 ? -6.845 14.637 7.186 1.00 96.75 131 ALA A O 1
ATOM 1034 N N . ARG A 1 132 ? -7.384 12.938 5.819 1.00 96.94 132 ARG A N 1
ATOM 1035 C CA . ARG A 1 132 ? -7.919 13.737 4.717 1.00 96.94 132 ARG A CA 1
ATOM 1036 C C . ARG A 1 132 ? -9.337 13.262 4.382 1.00 96.94 132 ARG A C 1
ATOM 1038 O O . ARG A 1 132 ? -9.643 12.098 4.658 1.00 96.94 132 ARG A O 1
ATOM 1045 N N . PRO A 1 133 ? -10.181 14.113 3.771 1.00 97.12 133 PRO A N 1
ATOM 1046 C CA . PRO A 1 133 ? -11.489 13.696 3.273 1.00 97.12 133 PRO A CA 1
ATOM 1047 C C . PRO A 1 133 ? -11.368 12.506 2.322 1.00 97.12 133 PRO A C 1
ATOM 1049 O O . PRO A 1 133 ? -10.420 12.437 1.534 1.00 97.12 133 PRO A O 1
ATOM 1052 N N . TYR A 1 134 ? -12.308 11.566 2.403 1.00 97.12 134 TYR A N 1
ATOM 1053 C CA . TYR A 1 134 ? -12.314 10.411 1.513 1.00 97.12 134 TYR A CA 1
ATOM 1054 C C . TYR A 1 134 ? -12.497 10.833 0.053 1.00 97.12 134 TYR A C 1
ATOM 1056 O O . TYR A 1 134 ? -13.306 11.718 -0.226 1.00 97.12 134 TYR A O 1
ATOM 1064 N N . PRO A 1 135 ? -11.765 10.208 -0.889 1.00 94.25 135 PRO A N 1
ATOM 1065 C CA . PRO A 1 135 ? -12.021 10.424 -2.301 1.00 94.25 135 PRO A CA 1
ATOM 1066 C C . PRO A 1 135 ? -13.404 9.858 -2.655 1.00 94.25 135 PRO A C 1
ATOM 1068 O O . PRO A 1 135 ? -13.757 8.778 -2.158 1.00 94.25 135 PRO A O 1
ATOM 1071 N N . PRO A 1 136 ? -14.175 10.542 -3.515 1.00 90.56 136 PRO A N 1
ATOM 1072 C CA . PRO A 1 136 ? -15.440 10.012 -3.992 1.00 90.56 136 PRO A CA 1
ATOM 1073 C C . PRO A 1 136 ? -15.205 8.736 -4.802 1.00 90.56 136 PRO A C 1
ATOM 1075 O O . PRO A 1 136 ? -14.118 8.492 -5.340 1.00 90.56 136 PRO A O 1
ATOM 1078 N N . ARG A 1 137 ? -16.249 7.917 -4.922 1.00 84.88 137 ARG A N 1
ATOM 1079 C CA . ARG A 1 137 ? -16.255 6.851 -5.918 1.00 84.88 137 ARG A CA 1
ATOM 1080 C C . ARG A 1 137 ? -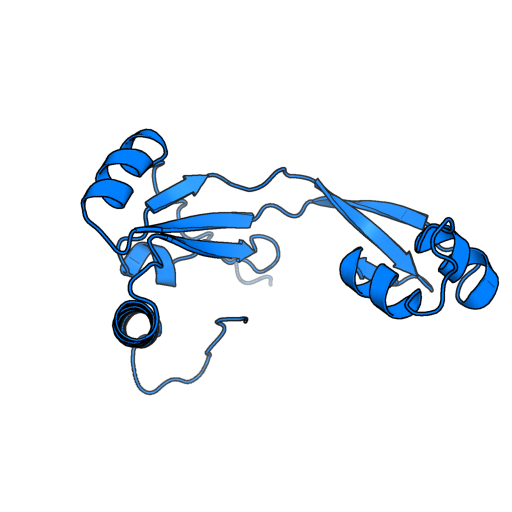16.228 7.511 -7.294 1.00 84.88 137 ARG A C 1
ATOM 1082 O O . ARG A 1 137 ? -17.132 8.266 -7.622 1.00 84.88 137 ARG A O 1
ATOM 1089 N N . LEU A 1 138 ? -15.189 7.232 -8.077 1.00 74.50 138 LEU A N 1
ATOM 1090 C CA . LEU A 1 138 ? -15.176 7.617 -9.484 1.00 74.50 138 LEU A CA 1
ATOM 1091 C C . LEU A 1 138 ? -16.307 6.856 -10.184 1.00 74.50 138 LEU A C 1
ATOM 1093 O O . LEU A 1 138 ? -16.366 5.625 -10.092 1.00 74.50 138 LEU A O 1
ATOM 1097 N N . GLU A 1 139 ? -17.208 7.578 -10.845 1.00 55.62 139 GLU A N 1
ATOM 1098 C CA . GLU A 1 139 ? -18.144 6.965 -11.778 1.00 55.62 139 GLU A CA 1
ATOM 1099 C C . GLU A 1 139 ? -17.324 6.411 -12.938 1.00 55.62 139 GLU A C 1
ATOM 1101 O O . GLU A 1 139 ? -16.681 7.143 -13.692 1.00 55.62 139 GLU A O 1
ATOM 1106 N N . VAL A 1 140 ? -17.281 5.086 -13.046 1.00 51.84 140 VAL A N 1
ATOM 1107 C CA . VAL A 1 140 ? -16.789 4.460 -14.264 1.00 51.84 140 VAL A CA 1
ATOM 1108 C C . VAL A 1 140 ? -17.908 4.664 -15.271 1.00 51.84 140 VAL A C 1
ATOM 1110 O O . VAL A 1 140 ? -18.867 3.897 -15.271 1.00 51.84 140 VAL A O 1
ATOM 1113 N N . ASN A 1 141 ? -17.822 5.718 -16.087 1.00 37.97 141 ASN A N 1
ATOM 1114 C CA . ASN A 1 141 ? -18.630 5.790 -17.298 1.00 37.97 141 ASN A CA 1
ATOM 1115 C C . ASN A 1 141 ? -18.354 4.498 -18.062 1.00 37.97 141 ASN A C 1
ATOM 1117 O O . ASN A 1 141 ? -17.220 4.265 -18.496 1.00 37.97 141 ASN A O 1
ATOM 1121 N N . ALA A 1 142 ? -19.366 3.632 -18.132 1.00 35.66 142 ALA A N 1
ATOM 1122 C CA . ALA A 1 142 ? -19.338 2.455 -18.974 1.00 35.66 142 ALA A CA 1
ATOM 1123 C C . ALA A 1 142 ? -18.982 2.957 -20.372 1.00 35.66 142 ALA A C 1
ATOM 1125 O O . ALA A 1 142 ? -19.729 3.734 -20.966 1.00 35.66 142 ALA A O 1
ATOM 1126 N N . ARG A 1 143 ? -17.772 2.635 -20.832 1.00 36.38 143 ARG A N 1
ATOM 1127 C CA . ARG A 1 143 ? -17.372 2.970 -22.192 1.00 36.38 143 ARG A CA 1
ATOM 1128 C C . ARG A 1 143 ? -18.347 2.256 -23.128 1.00 36.38 143 ARG A C 1
ATOM 1130 O O . ARG A 1 143 ? -18.559 1.054 -22.965 1.00 36.38 143 ARG A O 1
ATOM 1137 N N . ALA A 1 144 ? -18.953 3.059 -24.002 1.00 31.75 144 ALA A N 1
ATOM 1138 C CA . ALA A 1 144 ? -19.677 2.644 -25.195 1.00 31.75 144 ALA A CA 1
ATOM 1139 C C . ALA A 1 144 ? -18.811 1.754 -26.099 1.00 31.75 144 ALA A C 1
ATOM 1141 O O . ALA A 1 144 ? -17.563 1.884 -26.025 1.00 31.75 144 ALA A O 1
#

Organism: NCBI:txid155976

Mean predicted aligned error: 6.24 Å